Protein AF-A0A2V9J5D7-F1 (afdb_monomer_lite)

Secondary structure (DSSP, 8-state):
-HHHHHHHHHTT---EEEETTTTEEEEES-SSGGGTTTTS-EEEEEEEETTTTEEEEEEEEE-

Sequence (63 aa):
AKECTVKCVAAGGKYVLYDAGTKTSYQLDDQSKPKDFAGQKVKVTGTLDSTTNTIHVQNIESA

pLDDT: mean 85.14, std 5.33, range [62.06, 92.44]

Structure (mmCIF, N/CA/C/O backbone):
data_AF-A0A2V9J5D7-F1
#
_entry.id   AF-A0A2V9J5D7-F1
#
loop_
_atom_site.group_PDB
_atom_site.id
_atom_site.type_symbol
_atom_site.label_atom_id
_atom_site.label_alt_id
_atom_site.label_comp_id
_atom_site.label_asym_id
_atom_site.label_entity_id
_atom_site.label_seq_id
_atom_site.pdbx_PDB_ins_code
_atom_site.Cartn_x
_atom_site.Cartn_y
_atom_site.Cartn_z
_atom_site.occupancy
_atom_site.B_iso_or_equiv
_atom_site.auth_seq_id
_atom_site.auth_comp_id
_atom_site.auth_asym_id
_atom_site.auth_atom_id
_atom_site.pdbx_PDB_model_num
ATOM 1 N N . ALA A 1 1 ? -2.883 8.092 -14.061 1.00 62.06 1 ALA A N 1
ATOM 2 C CA . ALA A 1 1 ? -2.607 7.569 -12.705 1.00 62.06 1 ALA A CA 1
ATOM 3 C C . ALA A 1 1 ? -1.620 6.397 -12.739 1.00 62.06 1 ALA A C 1
ATOM 5 O O . ALA A 1 1 ? -0.539 6.553 -12.188 1.00 62.06 1 ALA A O 1
ATOM 6 N N . LYS A 1 2 ? -1.918 5.299 -13.461 1.00 73.94 2 LYS A N 1
ATOM 7 C CA . LYS A 1 2 ? -1.055 4.100 -13.575 1.00 73.94 2 LYS A CA 1
ATOM 8 C C . LYS A 1 2 ? 0.420 4.399 -13.877 1.00 73.94 2 LYS A C 1
ATOM 10 O O . LYS A 1 2 ? 1.292 3.984 -13.124 1.00 73.94 2 LYS A O 1
ATOM 15 N N . GLU A 1 3 ? 0.712 5.173 -14.923 1.00 78.25 3 GLU A N 1
ATOM 16 C CA . GLU A 1 3 ? 2.101 5.466 -15.316 1.00 78.25 3 GLU A CA 1
ATOM 17 C C . GLU A 1 3 ? 2.883 6.262 -14.253 1.00 78.25 3 GLU A C 1
ATOM 19 O O . GLU A 1 3 ? 4.050 5.971 -14.001 1.00 78.25 3 GLU A O 1
ATOM 24 N N . CYS A 1 4 ? 2.235 7.219 -13.578 1.00 78.75 4 CYS A N 1
ATOM 25 C CA . CYS A 1 4 ? 2.851 7.991 -12.495 1.00 78.75 4 CYS A CA 1
ATOM 26 C C . CYS A 1 4 ? 3.227 7.089 -11.316 1.00 78.75 4 CYS A C 1
ATOM 28 O O . CYS A 1 4 ? 4.325 7.202 -10.779 1.00 78.75 4 CYS A O 1
ATOM 30 N N . THR A 1 5 ? 2.347 6.156 -10.946 1.00 79.75 5 THR A N 1
ATOM 31 C CA . THR A 1 5 ? 2.610 5.210 -9.858 1.00 79.75 5 THR A CA 1
ATOM 32 C C . THR A 1 5 ? 3.731 4.236 -10.223 1.00 79.75 5 THR A C 1
ATOM 34 O O . THR A 1 5 ? 4.630 4.022 -9.416 1.00 79.75 5 THR A O 1
ATOM 37 N N . VAL A 1 6 ? 3.741 3.707 -11.453 1.00 80.31 6 VAL A N 1
ATOM 38 C CA . VAL A 1 6 ? 4.814 2.815 -11.927 1.00 80.31 6 VAL A CA 1
ATOM 39 C C . VAL A 1 6 ? 6.165 3.530 -11.937 1.00 80.31 6 VAL A C 1
ATOM 41 O O . VAL A 1 6 ? 7.154 2.959 -11.484 1.00 80.31 6 VAL A O 1
ATOM 44 N N . LYS A 1 7 ? 6.215 4.786 -12.400 1.00 83.31 7 LYS A N 1
ATOM 45 C CA . LYS A 1 7 ? 7.433 5.610 -12.358 1.00 83.31 7 LYS A CA 1
ATOM 46 C C . LYS A 1 7 ? 7.880 5.908 -10.925 1.00 83.31 7 LYS A C 1
ATOM 48 O O . LYS A 1 7 ? 9.072 5.834 -10.655 1.00 83.31 7 LYS A O 1
ATOM 53 N N . CYS A 1 8 ? 6.954 6.172 -10.001 1.00 83.81 8 CYS A N 1
ATOM 54 C CA . CYS A 1 8 ? 7.271 6.326 -8.578 1.00 83.81 8 CYS A CA 1
ATOM 55 C C . CYS A 1 8 ? 7.914 5.065 -7.999 1.00 83.81 8 CYS A C 1
ATOM 57 O O . CYS A 1 8 ? 8.927 5.166 -7.315 1.00 83.81 8 CYS A O 1
ATOM 59 N N . VAL A 1 9 ? 7.365 3.886 -8.297 1.00 83.75 9 VAL A N 1
ATOM 60 C CA . VAL A 1 9 ? 7.937 2.616 -7.827 1.00 83.75 9 VAL A CA 1
ATOM 61 C C . VAL A 1 9 ? 9.296 2.344 -8.475 1.00 83.75 9 VAL A C 1
ATOM 63 O 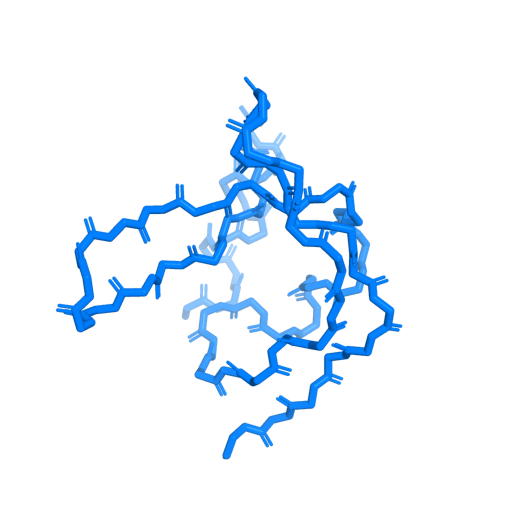O . VAL A 1 9 ? 10.238 1.957 -7.791 1.00 83.75 9 VAL A O 1
ATOM 66 N N . ALA A 1 10 ? 9.451 2.646 -9.767 1.00 80.31 10 ALA A N 1
ATOM 67 C CA . ALA A 1 10 ? 10.739 2.549 -10.457 1.00 80.31 10 ALA A CA 1
ATOM 68 C C . ALA A 1 10 ? 11.805 3.511 -9.894 1.00 80.31 10 ALA A C 1
ATOM 70 O O . ALA A 1 10 ? 12.990 3.198 -9.937 1.00 80.31 10 ALA A O 1
ATOM 71 N N . ALA A 1 11 ? 11.394 4.651 -9.333 1.00 84.25 11 ALA A N 1
ATOM 72 C CA . ALA A 1 11 ? 12.272 5.607 -8.658 1.00 84.25 11 ALA A CA 1
ATOM 73 C C . ALA A 1 11 ? 12.617 5.219 -7.202 1.00 84.25 11 ALA A C 1
ATOM 75 O O . ALA A 1 11 ? 13.254 6.000 -6.501 1.00 84.25 11 ALA A O 1
ATOM 76 N N . GLY A 1 12 ? 12.198 4.035 -6.735 1.00 81.81 12 GLY A N 1
ATOM 77 C CA . GLY A 1 12 ? 12.430 3.548 -5.368 1.00 81.81 12 GLY A CA 1
ATOM 78 C C . GLY A 1 12 ? 11.219 3.660 -4.439 1.00 81.81 12 GLY A C 1
ATOM 79 O O . GLY A 1 12 ? 11.314 3.334 -3.256 1.00 81.81 12 GLY A O 1
ATOM 80 N N . GLY A 1 13 ? 10.071 4.106 -4.952 1.00 82.38 13 GLY A N 1
ATOM 81 C CA . GLY A 1 13 ? 8.800 4.030 -4.242 1.00 82.38 13 GLY A CA 1
ATOM 82 C C . GLY A 1 13 ? 8.313 2.589 -4.083 1.00 82.38 13 GLY A C 1
ATOM 83 O O . GLY A 1 13 ? 8.792 1.666 -4.738 1.00 82.38 13 GLY A O 1
ATOM 84 N N . LYS A 1 14 ? 7.312 2.397 -3.227 1.00 84.94 14 LYS A N 1
ATOM 85 C CA . LYS A 1 14 ? 6.632 1.110 -3.052 1.00 84.94 14 LYS A CA 1
ATOM 86 C C . LYS A 1 14 ? 5.135 1.278 -3.260 1.00 84.94 14 LYS A C 1
ATOM 88 O O . LYS A 1 14 ? 4.578 2.330 -2.951 1.00 84.94 14 LYS A O 1
ATOM 93 N N . TYR A 1 15 ? 4.480 0.240 -3.764 1.00 87.00 15 TYR A N 1
ATOM 94 C CA . TYR A 1 15 ? 3.031 0.142 -3.770 1.00 87.00 15 TYR A CA 1
ATOM 95 C C . TYR A 1 15 ? 2.528 0.085 -2.334 1.00 87.00 15 TYR A C 1
ATOM 97 O O . TYR A 1 15 ? 2.916 -0.786 -1.550 1.00 87.00 15 TYR A O 1
ATOM 105 N N . VAL A 1 16 ? 1.661 1.038 -2.019 1.00 89.19 16 VAL A N 1
ATOM 106 C CA . VAL A 1 16 ? 0.962 1.140 -0.748 1.00 89.19 16 VAL A CA 1
ATOM 107 C C . VAL A 1 16 ? -0.533 1.219 -1.028 1.00 89.19 16 VAL A C 1
ATOM 109 O O . VAL A 1 16 ? -0.963 1.864 -1.988 1.00 89.19 16 VAL A O 1
ATOM 112 N N . LEU A 1 17 ? -1.327 0.560 -0.196 1.00 87.88 17 LEU A N 1
ATOM 113 C CA . LEU A 1 17 ? -2.765 0.740 -0.162 1.00 87.88 17 LEU A CA 1
ATOM 114 C C . LEU A 1 17 ? 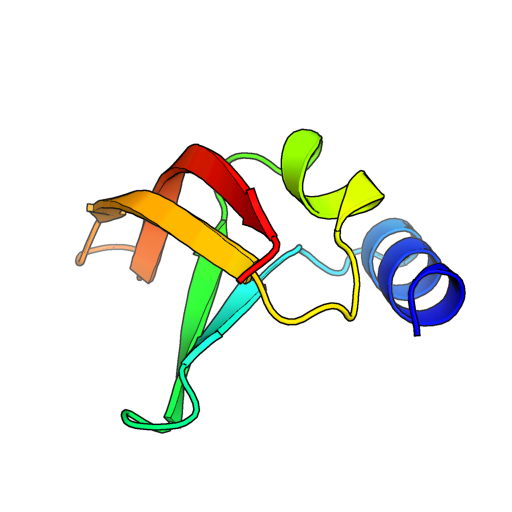-3.067 1.925 0.748 1.00 87.88 17 LEU A C 1
ATOM 116 O O . LEU A 1 17 ? -2.769 1.890 1.939 1.00 87.88 17 LEU A O 1
ATOM 120 N N . TYR A 1 18 ? -3.660 2.970 0.187 1.00 88.56 18 TYR A N 1
ATOM 121 C CA . TYR A 1 18 ? -4.167 4.079 0.978 1.00 88.56 18 TYR A CA 1
ATOM 122 C C . TYR A 1 18 ? -5.633 3.835 1.331 1.00 88.56 18 TYR A C 1
ATOM 124 O O . TYR A 1 18 ? -6.494 3.808 0.448 1.00 88.56 18 TYR A O 1
ATOM 132 N N . ASP A 1 19 ? -5.914 3.679 2.621 1.00 87.44 19 ASP A N 1
ATOM 133 C CA . ASP A 1 19 ? -7.269 3.639 3.149 1.00 87.44 19 ASP A CA 1
ATOM 134 C C . ASP A 1 19 ? -7.723 5.067 3.472 1.00 87.44 19 ASP A C 1
ATOM 136 O O . ASP A 1 19 ? -7.220 5.714 4.390 1.00 87.44 19 ASP A O 1
ATOM 140 N N . ALA A 1 20 ? -8.677 5.581 2.696 1.00 85.12 20 ALA A N 1
ATOM 141 C CA . ALA A 1 20 ? -9.203 6.931 2.886 1.00 85.12 20 ALA A CA 1
ATOM 142 C C . ALA A 1 20 ? -10.125 7.063 4.115 1.00 85.12 20 ALA A C 1
ATOM 144 O O . ALA A 1 20 ? -10.312 8.174 4.611 1.00 85.12 20 ALA A O 1
ATOM 145 N N . GLY A 1 21 ? -10.704 5.960 4.602 1.00 86.56 21 GLY A N 1
ATOM 146 C CA . GLY A 1 21 ? -11.586 5.946 5.770 1.00 86.56 21 GLY A CA 1
ATOM 147 C C . GLY A 1 21 ? -10.803 6.079 7.071 1.00 86.56 21 GLY A C 1
ATOM 148 O O . GLY A 1 21 ? -11.160 6.881 7.932 1.00 86.56 21 GLY A O 1
ATOM 149 N N . THR A 1 22 ? -9.692 5.354 7.185 1.00 86.81 22 THR A N 1
ATOM 150 C CA . THR A 1 22 ? -8.780 5.419 8.339 1.00 86.81 22 THR A CA 1
ATOM 151 C C . THR A 1 22 ? -7.607 6.374 8.120 1.00 86.81 22 THR A C 1
ATOM 153 O O . THR A 1 22 ? -6.806 6.580 9.029 1.00 86.81 22 THR A O 1
ATOM 156 N N . LYS A 1 23 ? -7.489 6.965 6.921 1.00 87.81 23 LYS A N 1
ATOM 157 C CA . LYS A 1 23 ? -6.372 7.822 6.477 1.00 87.81 23 LYS A CA 1
ATOM 158 C C . LYS A 1 23 ? -5.003 7.161 6.659 1.00 87.81 23 LYS A C 1
ATOM 160 O O . LYS A 1 23 ? -4.006 7.851 6.868 1.00 87.81 23 LYS A O 1
ATOM 165 N N . THR A 1 24 ? -4.957 5.835 6.582 1.00 87.38 24 THR A N 1
ATOM 166 C CA . THR A 1 24 ? -3.756 5.039 6.840 1.00 87.38 24 THR A CA 1
ATOM 167 C C . THR A 1 24 ? -3.230 4.457 5.537 1.00 87.38 24 THR A C 1
ATOM 169 O O . THR A 1 24 ? -3.989 3.968 4.703 1.00 87.38 24 THR A O 1
ATOM 172 N N . SER A 1 25 ? -1.915 4.518 5.345 1.00 88.56 25 SER A N 1
ATOM 173 C CA . SER A 1 25 ? -1.233 3.859 4.235 1.00 88.56 25 SER A CA 1
ATOM 174 C C . SER A 1 25 ? -0.604 2.557 4.709 1.00 88.56 25 SER A C 1
ATOM 176 O O . SER A 1 25 ? 0.246 2.576 5.598 1.00 88.56 25 SER A O 1
ATOM 178 N N . TYR A 1 26 ? -0.972 1.453 4.077 1.00 90.00 26 TYR A N 1
ATOM 179 C CA . TYR A 1 26 ? -0.395 0.141 4.329 1.00 90.00 26 TYR A CA 1
ATOM 180 C C . TYR A 1 26 ? 0.536 -0.242 3.193 1.00 90.00 26 TYR A C 1
ATOM 182 O O . TYR A 1 26 ? 0.168 -0.137 2.022 1.00 90.00 26 TYR A O 1
ATOM 190 N N . GLN A 1 27 ? 1.740 -0.700 3.511 1.00 89.69 27 GLN A N 1
ATOM 191 C CA . GLN A 1 27 ? 2.649 -1.179 2.478 1.00 89.69 27 GLN A CA 1
ATOM 192 C C . GLN A 1 27 ? 2.159 -2.525 1.955 1.00 89.69 27 GLN A C 1
ATOM 194 O O . GLN A 1 27 ? 1.729 -3.359 2.736 1.00 89.69 27 GLN A O 1
ATOM 199 N N . LEU A 1 28 ? 2.210 -2.761 0.649 1.00 89.00 28 LEU A N 1
ATOM 200 C CA . LEU A 1 28 ? 1.935 -4.093 0.109 1.00 89.00 28 LEU A CA 1
ATOM 201 C C . LEU A 1 28 ? 3.249 -4.875 0.056 1.00 89.00 28 LEU A C 1
ATOM 203 O O . LEU A 1 28 ? 4.265 -4.327 -0.380 1.00 89.00 28 LEU A O 1
ATOM 207 N N . ASP A 1 29 ? 3.270 -6.124 0.514 1.00 86.75 29 ASP A N 1
ATOM 208 C CA . ASP A 1 29 ? 4.465 -6.965 0.352 1.00 86.75 29 ASP A CA 1
ATOM 209 C C . ASP A 1 29 ? 4.679 -7.321 -1.129 1.00 86.75 29 ASP A C 1
ATOM 211 O O . ASP A 1 29 ? 5.790 -7.226 -1.654 1.00 86.75 29 ASP A O 1
ATOM 215 N N . ASP A 1 30 ? 3.585 -7.632 -1.824 1.00 84.12 30 ASP A N 1
ATOM 216 C CA . ASP A 1 30 ? 3.550 -7.906 -3.249 1.00 84.12 30 ASP A CA 1
ATOM 217 C C . ASP A 1 30 ? 3.619 -6.590 -4.028 1.00 84.12 30 ASP A C 1
ATOM 219 O O . ASP A 1 30 ? 2.673 -5.806 -4.082 1.00 84.12 30 ASP A O 1
ATOM 223 N N . GLN A 1 31 ? 4.774 -6.341 -4.638 1.00 82.06 31 GLN A N 1
ATOM 224 C CA . GLN A 1 31 ? 5.032 -5.170 -5.479 1.00 82.06 31 GLN A CA 1
ATOM 225 C C . GLN A 1 31 ? 4.780 -5.444 -6.972 1.00 82.06 31 GLN A C 1
ATOM 227 O O . GLN A 1 31 ? 5.016 -4.575 -7.813 1.00 82.06 31 GLN A O 1
ATOM 232 N N . SER A 1 32 ? 4.307 -6.643 -7.317 1.00 81.00 32 SER A N 1
ATOM 233 C CA . SER A 1 32 ? 4.106 -7.079 -8.701 1.00 81.00 32 SER A CA 1
ATOM 234 C C . SER A 1 32 ? 2.634 -7.013 -9.092 1.00 81.00 32 SER A C 1
ATOM 236 O O . SER A 1 32 ? 2.299 -6.348 -10.070 1.00 81.00 32 SER A O 1
ATOM 238 N N . LYS A 1 33 ? 1.736 -7.616 -8.300 1.00 80.44 33 LYS A N 1
ATOM 239 C CA . LYS A 1 33 ? 0.282 -7.618 -8.558 1.00 80.44 33 LYS A CA 1
ATOM 240 C C . LYS A 1 33 ? -0.355 -6.220 -8.585 1.00 80.44 33 LYS A C 1
ATOM 242 O O . LYS A 1 33 ? -1.157 -5.962 -9.480 1.00 80.44 33 LYS A O 1
ATOM 247 N N . PRO A 1 34 ? -0.024 -5.275 -7.678 1.00 82.19 34 PRO A N 1
ATOM 248 C CA . PRO A 1 34 ? -0.678 -3.963 -7.654 1.00 82.19 34 PRO A CA 1
ATOM 249 C C . PRO A 1 34 ? -0.302 -3.081 -8.845 1.00 82.19 34 PRO A C 1
ATOM 251 O O . PRO A 1 34 ? -0.986 -2.096 -9.113 1.00 82.19 34 PRO A O 1
ATOM 254 N N . LYS A 1 35 ? 0.774 -3.420 -9.568 1.00 80.44 35 LYS A N 1
ATOM 255 C CA . LYS A 1 35 ? 1.243 -2.677 -10.741 1.00 80.44 35 LYS A CA 1
ATOM 256 C C . LYS A 1 35 ? 0.159 -2.549 -11.803 1.00 80.44 35 LYS A C 1
ATOM 258 O O . LYS A 1 35 ? 0.039 -1.495 -12.430 1.00 80.44 35 LYS A O 1
ATOM 263 N N . ASP A 1 36 ? -0.644 -3.593 -11.989 1.00 81.62 36 ASP A N 1
ATOM 264 C CA . ASP A 1 36 ? -1.714 -3.577 -12.981 1.0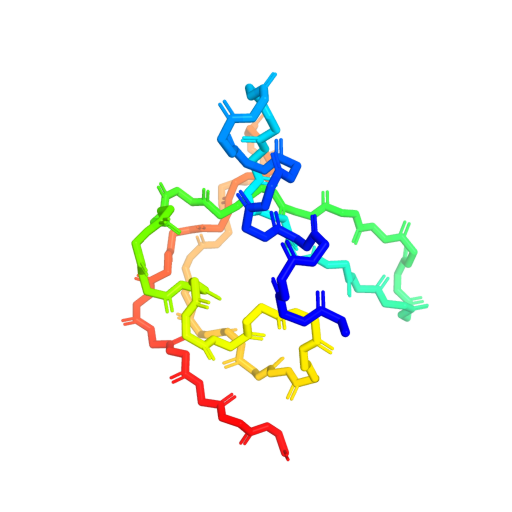0 81.62 36 ASP A CA 1
ATOM 265 C C . ASP A 1 36 ? -2.901 -2.714 -12.583 1.00 81.62 36 ASP A C 1
ATOM 267 O O . ASP A 1 36 ? -3.513 -2.090 -13.450 1.00 81.62 36 ASP A O 1
ATOM 271 N N . PHE A 1 37 ? -3.104 -2.581 -11.279 1.00 83.19 37 PHE A N 1
ATOM 272 C CA . PHE A 1 37 ? -4.160 -1.807 -10.644 1.00 83.19 37 PHE A CA 1
ATOM 273 C C . PHE A 1 37 ? -3.689 -0.429 -10.158 1.00 83.19 37 PHE A C 1
ATOM 275 O O . PHE A 1 37 ? -4.371 0.252 -9.387 1.00 83.19 37 PHE A O 1
ATOM 282 N N . ALA A 1 38 ? -2.493 -0.008 -10.570 1.00 81.19 38 ALA A N 1
ATOM 283 C CA . ALA A 1 38 ? -1.850 1.164 -10.010 1.00 81.19 38 ALA A CA 1
ATOM 284 C C . ALA A 1 38 ? -2.666 2.440 -10.287 1.00 81.19 38 ALA A C 1
ATOM 286 O O . ALA A 1 38 ? -2.996 2.769 -11.430 1.00 81.19 38 ALA A O 1
ATOM 287 N N . GLY A 1 39 ? -2.986 3.174 -9.218 1.00 79.75 39 GLY A N 1
ATOM 288 C CA . GLY A 1 39 ? -3.802 4.386 -9.290 1.00 79.75 39 GLY A CA 1
ATOM 289 C C . GLY A 1 39 ? -5.296 4.141 -9.529 1.00 79.75 39 GLY A C 1
ATOM 290 O O . GLY A 1 39 ? -6.004 5.090 -9.863 1.00 79.75 39 GLY A O 1
ATOM 291 N N . GLN A 1 40 ? -5.772 2.902 -9.379 1.00 85.50 40 GLN A N 1
ATOM 292 C CA . GLN A 1 40 ? -7.192 2.558 -9.380 1.00 85.50 40 GLN A CA 1
ATOM 293 C C . GLN A 1 40 ? -7.674 2.234 -7.966 1.00 85.50 40 GLN A C 1
ATOM 295 O O . GLN A 1 40 ? -6.890 1.892 -7.079 1.00 85.50 40 GLN A O 1
ATOM 300 N N . LYS A 1 41 ? -8.989 2.339 -7.759 1.00 85.69 41 LYS A N 1
ATOM 301 C CA . LYS A 1 41 ? -9.620 1.880 -6.526 1.00 85.69 41 LYS A CA 1
ATOM 302 C C . LYS A 1 41 ? -9.761 0.364 -6.605 1.00 85.69 41 LYS A C 1
ATOM 304 O O . LYS A 1 41 ? -10.435 -0.154 -7.491 1.00 85.69 41 LYS A O 1
ATOM 309 N N . VAL A 1 42 ? -9.098 -0.328 -5.692 1.00 88.50 42 VAL A N 1
ATOM 310 C CA . VAL A 1 42 ? -9.102 -1.787 -5.630 1.00 88.50 42 VAL A CA 1
ATOM 311 C C . VAL A 1 42 ? -9.413 -2.268 -4.235 1.00 88.50 42 VAL A C 1
ATOM 313 O O . VAL A 1 42 ? -9.167 -1.573 -3.248 1.00 88.50 42 VAL A O 1
ATOM 316 N N . LYS A 1 43 ? -9.933 -3.485 -4.174 1.00 89.25 43 LYS A N 1
ATOM 317 C CA . LYS A 1 43 ? -10.081 -4.239 -2.947 1.00 89.25 43 LYS A CA 1
ATOM 318 C C . LYS A 1 43 ? -8.921 -5.222 -2.863 1.00 89.25 43 LYS A C 1
ATOM 320 O O . LYS A 1 43 ? -8.757 -6.095 -3.712 1.00 89.25 43 LYS A O 1
ATOM 325 N N . VAL A 1 44 ? -8.091 -5.042 -1.844 1.00 88.69 44 VAL A N 1
ATOM 326 C CA . VAL A 1 44 ? -6.998 -5.960 -1.531 1.00 88.69 44 VAL A CA 1
ATOM 327 C C . VAL A 1 44 ? -7.465 -6.871 -0.408 1.00 88.69 44 VAL A C 1
ATOM 329 O O . VAL A 1 44 ? -7.896 -6.397 0.640 1.00 88.69 44 VAL A O 1
ATOM 332 N N . THR A 1 45 ? -7.380 -8.177 -0.636 1.00 90.31 45 THR A N 1
ATOM 333 C CA . THR A 1 45 ? -7.673 -9.208 0.361 1.00 90.31 45 THR A CA 1
ATOM 334 C C . THR A 1 45 ? -6.365 -9.878 0.748 1.00 90.31 45 THR A C 1
ATOM 336 O O . THR A 1 45 ? -5.585 -10.286 -0.116 1.00 90.31 45 THR A O 1
ATOM 339 N N . GLY A 1 46 ? -6.099 -9.974 2.046 1.00 89.75 46 GLY A N 1
ATOM 340 C CA . GLY A 1 46 ? -4.801 -10.405 2.537 1.00 89.75 46 GLY A CA 1
ATOM 341 C C . GLY A 1 46 ? -4.708 -10.407 4.054 1.00 89.75 46 GLY A C 1
ATOM 342 O O . GLY A 1 46 ? -5.706 -10.214 4.748 1.00 89.75 46 GLY A O 1
ATOM 343 N N . THR A 1 47 ? -3.490 -10.596 4.553 1.00 92.44 47 THR A N 1
ATOM 344 C CA . THR A 1 47 ? -3.190 -10.575 5.990 1.00 92.44 47 THR A CA 1
ATOM 345 C C . THR A 1 47 ? -2.448 -9.290 6.327 1.00 92.44 47 THR A C 1
ATOM 347 O O . THR A 1 47 ? -1.398 -9.025 5.749 1.00 92.44 47 THR A O 1
ATOM 350 N N . LEU A 1 48 ? -2.973 -8.488 7.253 1.00 90.62 48 LEU A N 1
ATOM 351 C CA . LEU A 1 48 ? -2.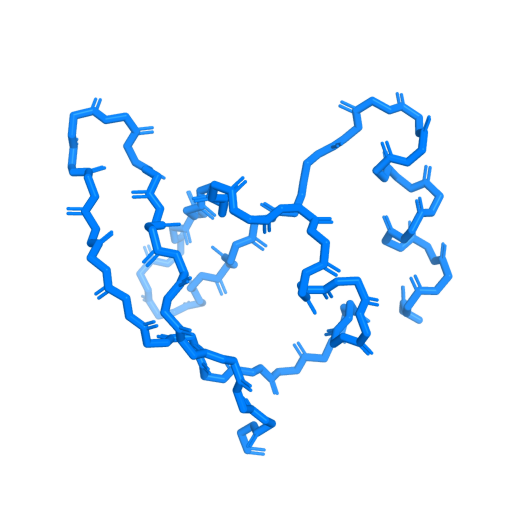278 -7.301 7.746 1.00 90.62 48 LEU A CA 1
ATOM 352 C C . LEU A 1 48 ? -1.267 -7.701 8.826 1.00 90.62 48 LEU A C 1
ATOM 354 O O . LEU A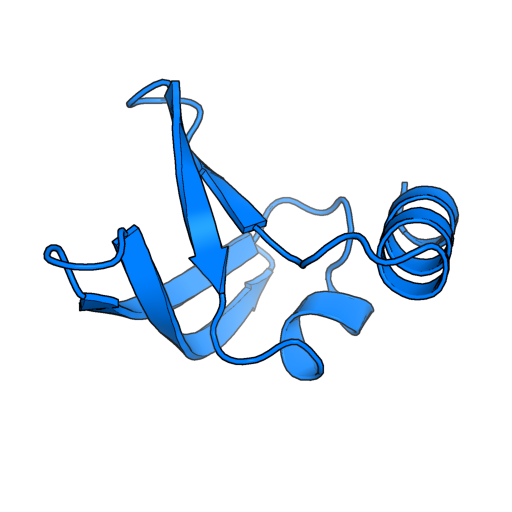 1 48 ? -1.645 -8.188 9.889 1.00 90.62 48 LEU A O 1
ATOM 358 N N . ASP A 1 49 ? 0.005 -7.440 8.564 1.00 91.25 49 ASP A N 1
ATOM 359 C CA . ASP A 1 49 ? 1.064 -7.425 9.560 1.00 91.25 49 ASP A CA 1
ATOM 360 C C . ASP A 1 49 ? 1.047 -6.060 10.263 1.00 91.25 49 ASP A C 1
ATOM 362 O O . ASP A 1 49 ? 1.504 -5.044 9.731 1.00 91.25 49 ASP A O 1
ATOM 366 N N . SER A 1 50 ? 0.484 -6.025 11.470 1.00 86.50 50 SER A N 1
ATOM 367 C CA . SER A 1 50 ? 0.408 -4.815 12.295 1.00 86.50 50 SER A CA 1
ATOM 368 C C . SER A 1 50 ? 1.760 -4.365 12.852 1.00 86.50 50 SER A C 1
ATOM 370 O O . SER A 1 50 ? 1.884 -3.225 13.290 1.00 86.50 50 SER A O 1
ATOM 372 N N . THR A 1 51 ? 2.771 -5.235 12.864 1.00 89.69 51 THR A N 1
ATOM 373 C CA . THR A 1 51 ? 4.115 -4.907 13.357 1.00 89.69 51 THR A CA 1
ATOM 374 C C . THR A 1 51 ? 4.849 -4.023 12.358 1.00 89.69 51 THR A C 1
ATOM 376 O O . THR A 1 51 ? 5.532 -3.079 12.750 1.00 89.69 51 THR A O 1
ATOM 379 N N . THR A 1 52 ? 4.682 -4.296 11.064 1.00 86.81 52 THR A N 1
ATOM 380 C CA . THR A 1 52 ? 5.340 -3.547 9.980 1.00 86.81 52 THR A CA 1
ATOM 381 C C . THR A 1 52 ? 4.387 -2.667 9.169 1.00 86.81 52 THR A C 1
ATOM 383 O O . THR A 1 52 ? 4.839 -1.941 8.286 1.00 86.81 52 THR A O 1
ATOM 386 N N . ASN A 1 53 ? 3.083 -2.699 9.469 1.00 88.38 53 ASN A N 1
ATOM 387 C CA . ASN A 1 53 ? 2.013 -2.097 8.661 1.00 88.38 53 ASN A CA 1
ATOM 388 C C . ASN A 1 53 ? 2.050 -2.556 7.194 1.00 88.38 53 ASN A C 1
ATOM 390 O O . ASN A 1 53 ? 1.780 -1.778 6.272 1.00 88.38 53 ASN A O 1
ATOM 394 N N . THR A 1 54 ? 2.385 -3.831 6.988 1.00 90.69 54 THR A N 1
ATOM 395 C CA . THR A 1 54 ? 2.469 -4.447 5.664 1.00 90.69 54 THR A CA 1
ATOM 396 C C . THR A 1 54 ? 1.282 -5.377 5.452 1.00 90.69 54 THR A C 1
ATOM 398 O O . THR A 1 54 ? 0.991 -6.222 6.288 1.00 90.69 54 THR A O 1
ATOM 401 N N . ILE A 1 55 ? 0.583 -5.253 4.333 1.00 91.00 55 ILE A N 1
ATOM 402 C CA . ILE A 1 55 ? -0.461 -6.187 3.923 1.00 91.00 55 ILE A CA 1
ATOM 403 C C . ILE A 1 55 ? 0.171 -7.234 3.015 1.00 91.00 55 ILE A C 1
ATOM 405 O O . ILE A 1 55 ? 0.679 -6.910 1.939 1.00 91.00 55 ILE A O 1
ATOM 409 N N . HIS A 1 56 ? 0.075 -8.488 3.444 1.00 91.38 56 HIS A N 1
ATOM 410 C CA . HIS A 1 56 ? 0.376 -9.651 2.628 1.00 91.38 56 HIS A CA 1
ATOM 411 C C . HIS A 1 56 ? -0.749 -9.902 1.637 1.00 91.38 56 HIS A C 1
ATOM 413 O O . HIS A 1 56 ? -1.823 -10.383 2.010 1.00 91.38 56 HIS A O 1
ATOM 419 N N . VAL A 1 57 ? -0.516 -9.551 0.377 1.00 89.88 57 VAL A N 1
ATOM 420 C CA . VAL A 1 57 ? -1.545 -9.570 -0.666 1.00 89.88 57 VAL A CA 1
ATOM 421 C C . VAL A 1 57 ? -1.828 -11.001 -1.121 1.00 89.88 57 VAL A C 1
ATOM 423 O O . VAL A 1 57 ? -1.035 -11.615 -1.837 1.00 89.88 57 VAL A O 1
ATOM 426 N N . GLN A 1 58 ? -3.019 -11.511 -0.809 1.00 89.12 58 GLN A N 1
ATOM 427 C CA . GLN A 1 58 ? -3.503 -12.766 -1.389 1.00 89.12 58 GLN A CA 1
ATOM 428 C C . GLN A 1 58 ? -4.214 -12.502 -2.718 1.00 89.12 58 GLN A C 1
ATOM 430 O O . GLN A 1 58 ? -3.813 -13.057 -3.744 1.00 89.12 58 GLN A O 1
ATOM 435 N N . ASN A 1 59 ? -5.194 -11.592 -2.716 1.00 88.12 59 ASN A N 1
ATOM 436 C CA . ASN A 1 59 ? -5.998 -11.247 -3.887 1.00 88.12 59 ASN A CA 1
ATOM 437 C C . ASN A 1 59 ? -6.103 -9.729 -4.082 1.00 88.12 59 ASN A C 1
ATOM 439 O O . ASN A 1 59 ? -6.217 -8.983 -3.108 1.00 88.12 59 ASN A O 1
ATOM 443 N N . ILE A 1 60 ? -6.103 -9.282 -5.339 1.00 88.75 60 ILE A N 1
ATOM 444 C CA . ILE A 1 60 ? -6.432 -7.903 -5.717 1.00 88.75 60 ILE A CA 1
ATOM 445 C C . ILE A 1 60 ? -7.527 -7.963 -6.769 1.00 88.75 60 ILE A C 1
ATOM 447 O O . ILE A 1 60 ? -7.377 -8.628 -7.792 1.00 88.75 60 ILE A O 1
ATOM 451 N N . GLU A 1 61 ? -8.604 -7.238 -6.522 1.00 87.69 61 GLU A N 1
ATOM 452 C CA . GLU A 1 61 ? -9.728 -7.113 -7.438 1.00 87.69 61 GLU A CA 1
ATOM 453 C C . GLU A 1 61 ? -10.116 -5.638 -7.582 1.00 87.69 61 GLU A C 1
ATOM 455 O O . GLU A 1 61 ? -9.976 -4.839 -6.650 1.00 87.69 61 GLU A O 1
ATOM 460 N N . SER A 1 62 ? -10.567 -5.250 -8.774 1.00 83.00 62 SER A N 1
ATOM 461 C CA . SER A 1 62 ? -11.145 -3.923 -8.995 1.00 83.00 62 SER A CA 1
ATOM 462 C C . SER A 1 62 ? -12.412 -3.772 -8.158 1.00 83.00 62 SER A C 1
ATOM 464 O O . SER A 1 62 ? -13.252 -4.671 -8.177 1.00 83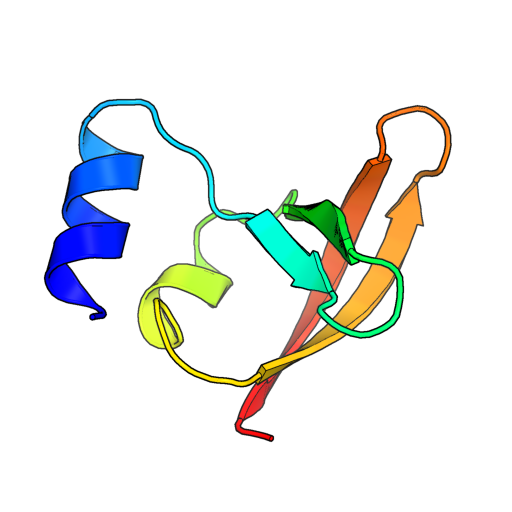.00 62 SER A O 1
ATOM 466 N N . ALA A 1 63 ? -12.517 -2.661 -7.423 1.00 69.50 63 ALA A N 1
ATOM 467 C CA . ALA A 1 63 ? -13.697 -2.348 -6.617 1.00 69.50 63 ALA A CA 1
ATOM 468 C C . ALA A 1 63 ? -14.904 -1.956 -7.480 1.00 69.50 63 ALA A C 1
ATOM 470 O O . ALA A 1 63 ? -14.683 -1.390 -8.577 1.00 69.50 63 ALA A O 1
#

Radius of gyration: 11.05 Å; chains: 1; bounding box: 26×21×29 Å

Foldseek 3Di:
DLVVQVVCVVVVDFDWDQDPVVRDTAGEPDRPVCSVVPPADWDFDADQDPVRSYGDGPDIDHD